Protein AF-A0A4R2S4V6-F1 (afdb_monomer_lite)

pLDDT: mean 78.63, std 19.25, range [40.03, 97.62]

Structure (mmCIF, N/CA/C/O backbone):
data_AF-A0A4R2S4V6-F1
#
_entry.id   AF-A0A4R2S4V6-F1
#
loop_
_atom_site.group_PDB
_atom_site.id
_atom_site.type_symbol
_atom_site.label_atom_id
_atom_site.label_alt_id
_atom_site.label_comp_id
_atom_site.label_asym_id
_atom_site.label_entity_id
_atom_site.label_seq_id
_atom_site.pdbx_PDB_ins_code
_atom_site.Cartn_x
_atom_site.Cartn_y
_atom_site.Cartn_z
_atom_site.occupancy
_atom_site.B_iso_or_equiv
_atom_site.auth_seq_id
_atom_site.auth_comp_id
_atom_site.auth_asym_id
_atom_site.auth_atom_id
_atom_site.pdbx_PDB_model_num
ATOM 1 N N . MET A 1 1 ? 22.751 12.919 -52.515 1.00 43.69 1 MET A N 1
ATOM 2 C CA . MET A 1 1 ? 22.892 11.471 -52.219 1.00 43.69 1 MET A CA 1
ATOM 3 C C . MET A 1 1 ? 23.980 11.348 -51.157 1.00 43.69 1 MET A C 1
ATOM 5 O O . MET A 1 1 ? 25.036 11.900 -51.396 1.00 43.69 1 MET A O 1
ATOM 9 N N . ARG A 1 2 ? 23.818 10.745 -49.978 1.00 40.03 2 ARG A N 1
ATOM 10 C CA . ARG A 1 2 ? 22.856 9.747 -49.501 1.00 40.03 2 ARG A CA 1
ATOM 11 C C . ARG A 1 2 ? 22.482 10.046 -48.043 1.00 40.03 2 ARG A C 1
ATOM 13 O O . ARG A 1 2 ? 23.324 10.470 -47.262 1.00 40.03 2 ARG A O 1
ATOM 20 N N . HIS A 1 3 ? 21.212 9.825 -47.725 1.00 44.31 3 HIS A N 1
ATOM 21 C CA . HIS A 1 3 ? 20.745 9.629 -46.361 1.00 44.31 3 HIS A CA 1
ATOM 22 C C . HIS A 1 3 ? 21.217 8.253 -45.898 1.00 44.31 3 HIS A C 1
ATOM 24 O O . HIS A 1 3 ? 21.015 7.292 -46.635 1.00 44.31 3 HIS A O 1
ATOM 30 N N . ASP A 1 4 ? 21.761 8.156 -44.689 1.00 41.56 4 ASP A N 1
ATOM 31 C CA . ASP A 1 4 ? 21.814 6.888 -43.965 1.00 41.56 4 ASP A CA 1
ATOM 32 C C . ASP A 1 4 ? 21.127 7.077 -42.610 1.00 41.56 4 ASP A C 1
ATOM 34 O O . ASP A 1 4 ? 21.705 7.494 -41.609 1.00 41.56 4 ASP A O 1
ATOM 38 N N . ARG A 1 5 ? 19.807 6.879 -42.641 1.00 48.59 5 ARG A N 1
ATOM 39 C CA . ARG A 1 5 ? 18.986 6.529 -41.483 1.00 48.59 5 ARG A CA 1
ATOM 40 C C . ARG A 1 5 ? 18.820 5.016 -41.551 1.00 48.59 5 ARG A C 1
ATOM 42 O O . ARG A 1 5 ? 18.153 4.567 -42.479 1.00 48.59 5 ARG A O 1
ATOM 49 N N . SER A 1 6 ? 19.359 4.275 -40.588 1.00 43.31 6 SER A N 1
ATOM 50 C CA . SER A 1 6 ? 18.848 2.993 -40.054 1.00 43.31 6 SER A CA 1
ATOM 51 C C . SER A 1 6 ? 19.945 2.369 -39.178 1.00 43.31 6 SER A C 1
ATOM 53 O O . SER A 1 6 ? 21.102 2.402 -39.558 1.00 43.31 6 SER A O 1
ATOM 55 N N . GLY A 1 7 ? 19.700 1.805 -38.002 1.00 40.84 7 GLY A N 1
ATOM 56 C CA . GLY A 1 7 ? 18.443 1.470 -37.359 1.00 40.84 7 GLY A CA 1
ATOM 57 C C . GLY A 1 7 ? 18.525 1.766 -35.869 1.00 40.84 7 GLY A C 1
ATOM 58 O O . GLY A 1 7 ? 19.551 1.590 -35.218 1.00 40.84 7 GLY A O 1
ATOM 59 N N . THR A 1 8 ? 17.416 2.250 -35.331 1.00 45.41 8 THR A N 1
ATOM 60 C CA . THR A 1 8 ? 17.148 2.174 -33.905 1.00 45.41 8 THR A CA 1
ATOM 61 C C . THR A 1 8 ? 16.998 0.690 -33.593 1.00 45.41 8 THR A C 1
ATOM 63 O O . THR A 1 8 ? 15.970 0.101 -33.921 1.00 45.41 8 THR A O 1
ATOM 66 N N . ASP A 1 9 ? 18.032 0.082 -33.013 1.00 42.91 9 ASP A N 1
ATOM 67 C CA . ASP A 1 9 ? 17.920 -1.197 -32.317 1.00 42.91 9 ASP A CA 1
ATOM 68 C C . ASP A 1 9 ? 16.938 -1.002 -31.157 1.00 42.91 9 ASP A C 1
ATOM 70 O O . ASP A 1 9 ? 17.312 -0.726 -30.015 1.00 42.91 9 ASP A O 1
ATOM 74 N N . ALA A 1 10 ? 15.643 -1.087 -31.455 1.00 52.41 10 ALA A N 1
ATOM 75 C CA . ALA A 1 10 ? 14.614 -1.260 -30.452 1.00 52.41 10 ALA A CA 1
ATOM 76 C C . ALA A 1 10 ? 14.791 -2.675 -29.901 1.00 52.41 10 ALA A C 1
ATOM 78 O O . ALA A 1 10 ? 14.142 -3.625 -30.339 1.00 52.41 10 ALA A O 1
ATOM 79 N N . ARG A 1 11 ? 15.738 -2.818 -28.965 1.00 43.62 11 ARG A N 1
ATOM 80 C CA . ARG A 1 11 ? 15.854 -4.005 -28.122 1.00 43.62 11 ARG A CA 1
ATOM 81 C C . ARG A 1 11 ? 14.449 -4.324 -27.605 1.00 43.62 11 ARG A C 1
ATOM 83 O O . ARG A 1 11 ? 13.819 -3.419 -27.049 1.00 43.62 11 ARG A O 1
ATOM 90 N N . PRO A 1 12 ? 13.945 -5.559 -27.774 1.00 45.44 12 PRO A N 1
ATOM 91 C CA . PRO A 1 12 ? 12.689 -5.938 -27.152 1.00 45.44 12 PRO A CA 1
ATOM 92 C C . PRO A 1 12 ? 12.831 -5.663 -25.656 1.00 45.44 12 PRO A C 1
ATOM 94 O O . PRO A 1 12 ? 13.808 -6.102 -25.042 1.00 45.44 12 PRO A O 1
ATOM 97 N N . ALA A 1 13 ? 11.914 -4.864 -25.104 1.00 52.22 13 ALA A N 1
ATOM 98 C CA . ALA A 1 13 ? 11.870 -4.590 -23.678 1.00 52.22 13 ALA A CA 1
ATOM 99 C C . ALA A 1 13 ? 11.815 -5.945 -22.974 1.00 52.22 13 ALA A C 1
ATOM 101 O O . ALA A 1 13 ? 10.834 -6.680 -23.108 1.00 52.22 13 ALA A O 1
ATOM 102 N N . GLN A 1 14 ? 12.913 -6.323 -22.317 1.00 52.53 14 GLN A N 1
ATOM 103 C CA . GLN A 1 14 ? 12.921 -7.538 -21.525 1.00 52.53 14 GLN A CA 1
ATOM 104 C C . GLN A 1 14 ? 11.804 -7.400 -20.485 1.00 52.53 14 GLN A C 1
ATOM 106 O O . GLN A 1 14 ? 11.633 -6.308 -19.936 1.00 52.53 14 GLN A O 1
ATOM 111 N N . PRO A 1 15 ? 11.013 -8.456 -20.235 1.00 55.22 15 PRO A N 1
ATOM 112 C CA . PRO A 1 15 ? 10.033 -8.423 -19.166 1.00 55.22 15 PRO A CA 1
ATOM 113 C C . PRO A 1 15 ? 10.766 -8.027 -17.885 1.00 55.22 15 PRO A C 1
ATOM 115 O O . PRO A 1 15 ? 11.726 -8.687 -17.487 1.00 55.22 15 PRO A O 1
ATOM 118 N N . ASN A 1 16 ? 10.348 -6.913 -17.280 1.00 59.19 16 ASN A N 1
ATOM 119 C CA . ASN A 1 16 ? 10.873 -6.445 -16.005 1.00 59.19 16 ASN A CA 1
ATOM 120 C C . ASN A 1 16 ? 10.388 -7.418 -14.923 1.00 59.19 16 ASN A C 1
ATOM 122 O O . ASN A 1 16 ? 9.477 -7.086 -14.171 1.00 59.19 16 ASN A O 1
ATOM 126 N N . SER A 1 17 ? 10.959 -8.624 -14.855 1.00 60.56 17 SER A N 1
ATOM 127 C CA . SER A 1 17 ? 10.684 -9.600 -13.791 1.00 60.56 17 SER A CA 1
ATOM 128 C C . SER A 1 17 ? 10.812 -8.937 -12.418 1.00 60.56 17 SER A C 1
ATOM 130 O O . SER A 1 17 ? 9.942 -9.073 -11.571 1.00 60.56 17 SER A O 1
ATOM 132 N N . ASN A 1 18 ? 11.796 -8.047 -12.285 1.00 80.69 18 ASN A N 1
ATOM 133 C CA . ASN A 1 18 ? 12.011 -7.223 -11.104 1.00 80.69 18 ASN A CA 1
ATOM 134 C C . ASN A 1 18 ? 10.832 -6.282 -10.755 1.00 80.69 18 ASN A C 1
ATOM 136 O O . ASN A 1 18 ? 10.606 -6.014 -9.583 1.00 80.69 18 ASN A O 1
ATOM 140 N N . LEU A 1 19 ? 10.065 -5.771 -11.729 1.00 86.25 19 LEU A N 1
ATOM 141 C CA . LEU A 1 19 ? 8.921 -4.888 -11.449 1.00 86.25 19 LEU A CA 1
ATOM 142 C C . LEU A 1 19 ? 7.751 -5.669 -10.843 1.00 86.25 19 LEU A C 1
ATOM 144 O O . LEU A 1 19 ? 7.153 -5.209 -9.876 1.00 86.25 19 LEU A O 1
ATOM 148 N N . ALA A 1 20 ? 7.435 -6.839 -11.404 1.00 89.31 20 ALA A N 1
ATOM 149 C CA . ALA A 1 20 ? 6.381 -7.696 -10.867 1.00 89.31 20 ALA A CA 1
ATOM 150 C C . ALA A 1 20 ? 6.722 -8.134 -9.436 1.00 89.31 20 ALA A C 1
ATOM 152 O O . ALA A 1 20 ? 5.904 -7.947 -8.541 1.00 89.31 20 ALA A O 1
ATOM 153 N N . ASP A 1 21 ? 7.964 -8.572 -9.205 1.00 89.88 21 ASP A N 1
ATOM 154 C CA . ASP A 1 21 ? 8.450 -8.952 -7.876 1.00 89.88 21 ASP A CA 1
ATOM 155 C C . ASP A 1 21 ? 8.411 -7.775 -6.879 1.00 89.88 21 ASP A C 1
ATOM 157 O O . ASP A 1 21 ? 8.112 -7.955 -5.699 1.00 89.88 21 ASP A O 1
ATOM 161 N N . GLN A 1 22 ? 8.719 -6.549 -7.327 1.00 88.81 22 GLN A N 1
ATOM 162 C CA . GLN A 1 22 ? 8.630 -5.343 -6.493 1.00 88.81 22 GLN A CA 1
ATOM 163 C C . GLN A 1 22 ? 7.187 -5.028 -6.091 1.00 88.81 22 GLN A C 1
ATOM 165 O O . GLN A 1 22 ? 6.946 -4.700 -4.932 1.00 88.81 22 GLN A O 1
ATOM 170 N N . LEU A 1 23 ? 6.234 -5.156 -7.016 1.00 91.94 23 LEU A N 1
ATOM 171 C CA . LEU A 1 23 ? 4.817 -4.937 -6.729 1.00 91.94 23 LEU A CA 1
ATOM 172 C C . LEU A 1 23 ? 4.234 -6.051 -5.851 1.00 91.94 23 LEU A C 1
ATOM 174 O O . LEU A 1 23 ? 3.479 -5.765 -4.927 1.00 91.94 23 LEU A O 1
ATOM 178 N N . GLU A 1 24 ? 4.616 -7.307 -6.080 1.00 94.19 24 GLU A N 1
ATOM 179 C CA . GLU A 1 24 ? 4.136 -8.453 -5.300 1.00 94.19 24 GLU A CA 1
ATOM 180 C C . GLU A 1 24 ? 4.541 -8.360 -3.821 1.00 94.19 24 GLU A C 1
ATOM 182 O O . GLU A 1 24 ? 3.763 -8.713 -2.933 1.00 94.19 24 GLU A O 1
ATOM 187 N N . ARG A 1 25 ? 5.712 -7.781 -3.525 1.00 91.94 25 ARG A N 1
ATOM 188 C CA . ARG A 1 25 ? 6.150 -7.501 -2.145 1.00 91.94 25 ARG A CA 1
ATOM 189 C C . ARG A 1 25 ? 5.238 -6.527 -1.389 1.00 91.94 25 ARG A C 1
ATOM 191 O O . ARG A 1 25 ? 5.300 -6.490 -0.162 1.00 91.94 25 ARG A O 1
ATOM 198 N N . ILE A 1 26 ? 4.412 -5.742 -2.085 1.00 95.44 26 ILE A N 1
ATOM 199 C CA . ILE A 1 26 ? 3.488 -4.770 -1.477 1.00 95.44 26 ILE A CA 1
ATOM 200 C C . ILE A 1 26 ? 2.189 -5.451 -1.025 1.00 95.44 26 ILE A C 1
ATOM 202 O O . ILE A 1 26 ? 1.574 -4.998 -0.057 1.00 95.44 26 ILE A O 1
ATOM 206 N N . THR A 1 27 ? 1.795 -6.556 -1.669 1.00 94.38 27 THR A N 1
ATOM 207 C CA . THR A 1 27 ? 0.517 -7.250 -1.436 1.00 94.38 27 THR A CA 1
ATOM 208 C C . THR A 1 27 ? 0.219 -7.510 0.047 1.00 94.38 27 THR A C 1
ATOM 210 O O . THR A 1 27 ? -0.854 -7.103 0.489 1.00 94.38 27 THR A O 1
ATOM 213 N N . PRO A 1 28 ? 1.147 -8.040 0.876 1.00 97.56 28 PRO A N 1
ATOM 214 C CA . PRO A 1 28 ? 0.858 -8.287 2.292 1.00 97.56 28 PRO A CA 1
ATOM 215 C C . PRO A 1 28 ? 0.476 -7.026 3.081 1.00 97.56 28 PRO A C 1
ATOM 217 O O . PRO A 1 28 ? -0.386 -7.076 3.954 1.00 97.56 28 PRO A O 1
ATOM 220 N N . ARG A 1 29 ? 1.086 -5.875 2.765 1.00 96.88 29 ARG A N 1
ATOM 221 C CA . ARG A 1 29 ? 0.789 -4.594 3.433 1.00 96.88 29 ARG A CA 1
ATOM 222 C C . ARG A 1 29 ? -0.541 -4.010 2.972 1.00 96.88 29 ARG A C 1
ATOM 224 O O . ARG A 1 29 ? -1.249 -3.389 3.759 1.00 96.88 29 ARG A O 1
ATOM 231 N N . PHE A 1 30 ? -0.889 -4.206 1.703 1.00 97.19 30 PHE A N 1
ATOM 232 C CA . PHE A 1 30 ? -2.200 -3.822 1.185 1.00 97.19 30 PHE A CA 1
ATOM 233 C C . PHE A 1 30 ? -3.325 -4.675 1.791 1.00 97.19 30 PHE A C 1
ATOM 235 O O . PHE A 1 30 ? -4.380 -4.145 2.156 1.00 97.19 30 PHE A O 1
ATOM 242 N N . ASP A 1 31 ? -3.081 -5.974 1.966 1.00 97.38 31 ASP A N 1
ATOM 243 C CA . ASP A 1 31 ? -3.998 -6.878 2.658 1.00 97.38 31 ASP A CA 1
ATOM 244 C C . ASP A 1 31 ? -4.167 -6.477 4.127 1.00 97.38 31 ASP A C 1
ATOM 246 O O . ASP A 1 31 ? -5.299 -6.405 4.608 1.00 97.38 31 ASP A O 1
ATOM 250 N N . GLU A 1 32 ? -3.076 -6.127 4.818 1.00 96.31 32 GLU A N 1
ATOM 251 C CA . GLU A 1 32 ? -3.115 -5.605 6.190 1.00 96.31 32 GLU A CA 1
ATOM 252 C C . GLU A 1 32 ? -3.958 -4.325 6.286 1.00 96.31 32 GLU A C 1
ATOM 254 O O . GLU A 1 32 ? -4.863 -4.245 7.119 1.00 96.31 32 GLU A O 1
ATOM 259 N N . LEU A 1 33 ? -3.718 -3.340 5.409 1.00 96.69 33 LEU A N 1
ATOM 260 C CA . LEU A 1 33 ? -4.509 -2.106 5.349 1.00 96.69 33 LEU A CA 1
ATOM 261 C C . LEU A 1 33 ? -6.001 -2.420 5.174 1.00 96.69 33 LEU A C 1
ATOM 263 O O . LEU A 1 33 ? -6.845 -1.887 5.896 1.00 96.69 33 LEU A O 1
ATOM 267 N N . THR A 1 34 ? -6.325 -3.314 4.239 1.00 96.50 34 THR A N 1
ATOM 268 C CA . THR A 1 34 ? -7.706 -3.711 3.945 1.00 96.50 34 THR A CA 1
ATOM 269 C C . THR A 1 34 ? -8.341 -4.438 5.129 1.00 96.50 34 THR A C 1
ATOM 271 O O . THR A 1 34 ? -9.502 -4.192 5.457 1.00 96.50 34 THR A O 1
ATOM 274 N N . GLN A 1 35 ? -7.597 -5.325 5.791 1.00 96.44 35 GLN A N 1
ATOM 275 C CA . GLN A 1 35 ? -8.060 -6.039 6.974 1.00 96.44 35 GLN A CA 1
ATOM 276 C C . GLN A 1 35 ? -8.350 -5.067 8.117 1.00 96.44 35 GLN A C 1
ATOM 278 O O . GLN A 1 35 ? -9.435 -5.128 8.691 1.00 96.44 35 GLN A O 1
ATOM 283 N N . ARG A 1 36 ? -7.429 -4.144 8.414 1.00 94.44 36 ARG A N 1
ATOM 284 C CA . ARG A 1 36 ? -7.617 -3.138 9.467 1.00 94.44 36 ARG A CA 1
ATOM 285 C C . ARG A 1 36 ? -8.798 -2.218 9.161 1.00 94.44 36 ARG A C 1
ATOM 287 O O . ARG A 1 36 ? -9.633 -2.010 10.030 1.00 94.44 36 ARG A O 1
ATOM 294 N N . ALA A 1 37 ? -8.939 -1.756 7.918 1.00 93.44 37 ALA A N 1
ATOM 295 C CA . ALA A 1 37 ? -10.080 -0.936 7.507 1.00 93.44 37 ALA A CA 1
ATOM 296 C C . ALA A 1 37 ? -11.430 -1.670 7.651 1.00 93.44 37 ALA A C 1
ATOM 298 O O . ALA A 1 37 ? -12.439 -1.051 7.983 1.00 93.44 37 ALA A O 1
ATOM 299 N N . ARG A 1 38 ? -11.465 -2.994 7.436 1.00 95.44 38 ARG A N 1
ATOM 300 C CA . ARG A 1 38 ? -12.675 -3.819 7.620 1.00 95.44 38 ARG A CA 1
ATOM 301 C C . ARG A 1 38 ? -13.069 -4.022 9.079 1.00 95.44 38 ARG A C 1
ATOM 303 O O . ARG A 1 38 ? -14.245 -4.258 9.336 1.00 95.44 38 ARG A O 1
ATOM 310 N N . LEU A 1 39 ? -12.116 -3.969 10.008 1.00 93.38 39 LEU A N 1
ATOM 311 C CA . LEU A 1 39 ? -12.394 -4.126 11.439 1.00 93.38 39 LEU A CA 1
ATOM 312 C C . LEU A 1 39 ? -13.140 -2.923 12.033 1.00 93.38 39 LEU A C 1
ATOM 314 O O . LEU A 1 39 ? -13.690 -3.045 13.123 1.00 93.38 39 LEU A O 1
ATOM 318 N N . GLY A 1 40 ? -13.230 -1.817 11.292 1.00 84.19 40 GLY A N 1
ATOM 319 C CA . GLY A 1 40 ? -13.854 -0.582 11.745 1.00 84.19 40 GLY A CA 1
ATOM 320 C C . GLY A 1 40 ? -12.820 0.422 12.242 1.00 84.19 40 GLY A C 1
ATOM 321 O O . GLY A 1 40 ? -11.682 0.075 12.550 1.00 84.19 40 GLY A O 1
ATOM 322 N N . ILE A 1 41 ? -13.223 1.690 12.249 1.00 89.06 41 ILE A N 1
ATOM 323 C CA . ILE A 1 41 ? -12.408 2.815 12.705 1.00 89.06 41 ILE A CA 1
ATOM 324 C C . ILE A 1 41 ? -13.143 3.433 13.886 1.00 89.06 41 ILE A C 1
ATOM 326 O O . ILE A 1 41 ? -14.212 4.018 13.707 1.00 89.06 41 ILE A O 1
ATOM 330 N N . ASP A 1 42 ? -12.558 3.312 15.072 1.00 89.19 42 ASP A N 1
ATOM 331 C CA . ASP A 1 42 ? -13.186 3.736 16.326 1.00 89.19 42 ASP A CA 1
ATOM 332 C C . ASP A 1 42 ? -12.642 5.083 16.830 1.00 89.19 42 ASP A C 1
ATOM 334 O O . ASP A 1 42 ? -13.172 5.659 17.782 1.00 89.19 42 ASP A O 1
ATOM 338 N N . SER A 1 43 ? -11.582 5.611 16.204 1.00 92.75 43 SER A N 1
ATOM 339 C CA . SER A 1 43 ? -10.980 6.895 16.575 1.00 92.75 43 SER A CA 1
ATOM 340 C C . SER A 1 43 ? -10.338 7.635 15.398 1.00 92.75 43 SER A C 1
ATOM 342 O O . SER A 1 43 ? -10.003 7.054 14.365 1.00 92.75 43 SER A O 1
ATOM 344 N N . ALA A 1 44 ? -10.131 8.943 15.579 1.00 93.50 44 ALA A N 1
ATOM 345 C CA . ALA A 1 44 ? -9.395 9.773 14.625 1.00 93.50 44 ALA A CA 1
ATOM 346 C C . ALA A 1 44 ? -7.925 9.339 14.491 1.00 93.50 44 ALA A C 1
ATOM 348 O O . ALA A 1 44 ? -7.381 9.366 13.393 1.00 93.50 44 ALA A O 1
ATOM 349 N N . ASP A 1 45 ? -7.302 8.881 15.579 1.00 94.81 45 ASP A N 1
ATOM 350 C CA . ASP A 1 45 ? -5.920 8.389 15.549 1.00 94.81 45 ASP A CA 1
ATOM 351 C C . ASP A 1 45 ? -5.802 7.121 14.697 1.00 94.81 45 ASP A C 1
ATOM 353 O O . ASP A 1 45 ? -4.926 7.032 13.842 1.00 94.81 45 ASP A O 1
ATOM 357 N N . GLN A 1 46 ? -6.746 6.183 14.838 1.00 92.81 46 GLN A N 1
ATOM 358 C CA . GLN A 1 46 ? -6.795 4.988 13.991 1.00 92.81 46 GLN A CA 1
ATOM 359 C C . GLN A 1 46 ? -7.004 5.341 12.516 1.00 92.81 46 GLN A C 1
ATOM 361 O O . GLN A 1 46 ? -6.410 4.710 11.642 1.00 92.81 46 GLN A O 1
ATOM 366 N N . TYR A 1 47 ? -7.830 6.352 12.229 1.00 93.81 47 TYR A N 1
ATOM 367 C CA . TYR A 1 47 ? -8.004 6.849 10.867 1.00 93.81 47 TYR A CA 1
ATOM 368 C C . TYR A 1 47 ? -6.682 7.384 10.297 1.00 93.81 47 TYR A C 1
ATOM 370 O O . TYR A 1 47 ? -6.294 7.002 9.194 1.00 93.81 47 TYR A O 1
ATOM 378 N N . ASN A 1 48 ? -5.969 8.212 11.066 1.00 95.56 48 ASN A N 1
ATOM 379 C CA . ASN A 1 48 ? -4.686 8.786 10.660 1.00 95.56 48 ASN A CA 1
ATOM 380 C C . ASN A 1 48 ? -3.628 7.700 10.425 1.00 95.56 48 ASN A C 1
ATOM 382 O O . ASN A 1 48 ? -2.932 7.739 9.417 1.00 95.56 48 ASN A O 1
ATOM 386 N N . GLU A 1 49 ? -3.545 6.688 11.291 1.00 94.94 49 GLU A N 1
ATOM 387 C CA . GLU A 1 49 ? -2.629 5.557 11.097 1.00 94.94 49 GLU A CA 1
ATOM 388 C C . GLU A 1 49 ? -2.913 4.784 9.799 1.00 94.94 49 GLU A C 1
ATOM 390 O O . GLU A 1 49 ? -1.986 4.380 9.091 1.00 94.94 49 GLU A O 1
ATOM 395 N N . LEU A 1 50 ? -4.192 4.566 9.469 1.00 96.25 50 LEU A N 1
ATOM 396 C CA . LEU A 1 50 ? -4.581 3.916 8.214 1.00 96.25 50 LEU A CA 1
ATOM 397 C C . LEU A 1 50 ? -4.248 4.786 7.003 1.00 96.25 50 LEU A C 1
ATOM 399 O O . LEU A 1 50 ? -3.797 4.264 5.981 1.00 96.25 50 LEU A O 1
ATOM 403 N N . GLU A 1 51 ? -4.443 6.099 7.115 1.00 97.00 51 GLU A N 1
ATOM 404 C CA . GLU A 1 51 ? -4.058 7.046 6.075 1.00 97.00 51 GLU A CA 1
ATOM 405 C C . GLU A 1 51 ? -2.540 7.038 5.850 1.00 97.00 51 GLU A C 1
ATOM 407 O O . GLU A 1 51 ? -2.092 6.896 4.711 1.00 97.00 51 GLU A O 1
ATOM 412 N N . GLU A 1 52 ? -1.736 7.116 6.910 1.00 96.75 52 GLU A N 1
ATOM 413 C CA . GLU A 1 52 ? -0.273 7.050 6.827 1.00 96.75 52 GLU A CA 1
ATOM 414 C C . GLU A 1 52 ? 0.199 5.737 6.187 1.00 96.75 52 GLU A C 1
ATOM 416 O O . GLU A 1 52 ? 1.057 5.742 5.294 1.00 96.75 52 GLU A O 1
ATOM 421 N N . LEU A 1 53 ? -0.407 4.608 6.572 1.00 96.31 53 LEU A N 1
ATOM 422 C CA . LEU A 1 53 ? -0.136 3.306 5.964 1.00 96.31 53 LEU A CA 1
AT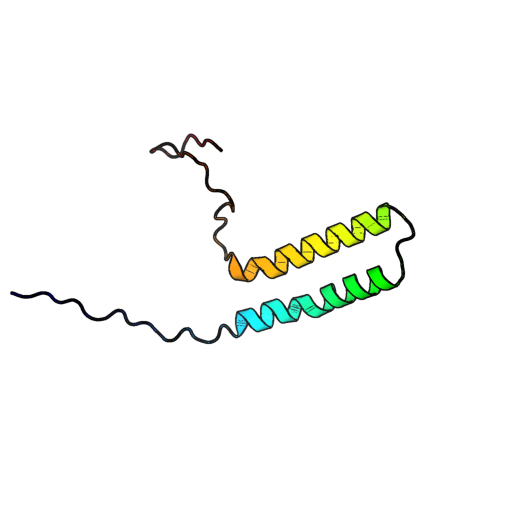OM 423 C C . LEU A 1 53 ? -0.468 3.305 4.462 1.00 96.31 53 LEU A C 1
ATOM 425 O O . LEU A 1 53 ? 0.347 2.854 3.649 1.00 96.31 53 LEU A O 1
ATOM 429 N N . ALA A 1 54 ? -1.627 3.846 4.076 1.00 97.62 54 ALA A N 1
ATOM 430 C CA . ALA A 1 54 ? -2.053 3.945 2.681 1.00 97.62 54 ALA A CA 1
ATOM 431 C C . ALA A 1 54 ? -1.127 4.847 1.847 1.00 97.62 54 ALA A C 1
ATOM 433 O O . ALA A 1 54 ? -0.783 4.511 0.707 1.00 97.62 54 ALA A O 1
ATOM 434 N N . GLN A 1 55 ? -0.674 5.968 2.409 1.00 97.19 55 GLN A N 1
ATOM 435 C CA . GLN A 1 55 ? 0.289 6.862 1.766 1.00 97.19 55 GLN A CA 1
ATOM 436 C C . GLN A 1 55 ? 1.650 6.178 1.570 1.00 97.19 55 GLN A C 1
ATOM 438 O O . GLN A 1 55 ? 2.261 6.320 0.507 1.00 97.19 55 GLN A O 1
ATOM 443 N N . GLY A 1 56 ? 2.112 5.408 2.562 1.00 95.38 56 GLY A N 1
ATOM 444 C CA . GLY A 1 56 ? 3.330 4.602 2.468 1.00 95.38 56 GLY A CA 1
ATOM 445 C C . GLY A 1 56 ? 3.247 3.560 1.352 1.00 95.38 56 GLY A C 1
ATOM 446 O O . GLY A 1 56 ? 4.104 3.529 0.476 1.00 95.38 56 GLY A O 1
ATOM 447 N N . ILE A 1 57 ? 2.164 2.779 1.314 1.00 96.19 57 ILE A N 1
ATOM 448 C CA . ILE A 1 57 ? 1.907 1.803 0.241 1.00 96.19 57 ILE A CA 1
ATOM 449 C C . ILE A 1 57 ? 1.879 2.491 -1.130 1.00 96.19 57 ILE A C 1
ATOM 451 O O . ILE A 1 57 ? 2.509 2.026 -2.076 1.00 96.19 57 ILE A O 1
ATOM 455 N N . SER A 1 58 ? 1.203 3.636 -1.237 1.00 94.88 58 SER A N 1
ATOM 456 C CA . SER A 1 58 ? 1.133 4.402 -2.486 1.00 94.88 58 SER A CA 1
ATOM 457 C C . SER A 1 58 ? 2.511 4.872 -2.957 1.00 94.88 58 SER A C 1
ATOM 459 O O . SER A 1 58 ? 2.789 4.875 -4.156 1.00 94.88 58 SER A O 1
ATOM 461 N N . ARG A 1 59 ? 3.391 5.268 -2.031 1.00 91.81 59 ARG A N 1
ATOM 462 C CA . ARG A 1 59 ? 4.774 5.645 -2.345 1.00 91.81 59 ARG A CA 1
ATOM 463 C C . ARG A 1 59 ? 5.545 4.464 -2.927 1.00 91.81 59 ARG A C 1
ATOM 465 O O . ARG A 1 59 ? 6.175 4.633 -3.969 1.00 91.81 59 ARG A O 1
ATOM 472 N N . ASP A 1 60 ? 5.431 3.301 -2.302 1.00 91.06 60 ASP A N 1
ATOM 473 C CA . ASP A 1 60 ? 6.165 2.096 -2.690 1.0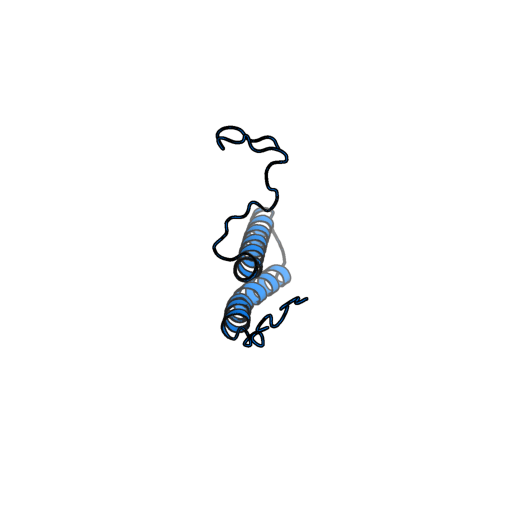0 91.06 60 ASP A CA 1
ATOM 474 C C . ASP A 1 60 ? 5.649 1.520 -4.018 1.00 91.06 60 ASP A C 1
ATOM 476 O O . ASP A 1 60 ? 6.432 1.047 -4.833 1.00 91.06 60 ASP A O 1
ATOM 480 N N . ILE A 1 61 ? 4.348 1.650 -4.310 1.00 92.12 61 ILE A N 1
ATOM 481 C CA . ILE A 1 61 ? 3.783 1.313 -5.630 1.00 92.12 61 ILE A CA 1
ATOM 482 C C . ILE A 1 61 ? 4.405 2.187 -6.722 1.00 92.12 61 ILE A C 1
ATOM 484 O O . ILE A 1 61 ? 4.625 1.728 -7.839 1.00 92.12 61 ILE A O 1
ATOM 488 N N . LEU A 1 62 ? 4.662 3.462 -6.423 1.00 89.38 62 LEU A N 1
ATOM 489 C CA . LEU A 1 62 ? 5.140 4.437 -7.400 1.00 89.38 62 LEU A CA 1
ATOM 490 C C . LEU A 1 62 ? 6.666 4.446 -7.553 1.00 89.38 62 LEU A C 1
ATOM 492 O O . LEU A 1 62 ? 7.158 4.881 -8.596 1.00 89.38 62 LEU A O 1
ATOM 496 N N . GLU A 1 63 ? 7.413 3.989 -6.550 1.00 86.00 63 GLU A N 1
ATOM 497 C CA . GLU A 1 63 ? 8.881 3.958 -6.545 1.00 86.00 63 GLU A CA 1
ATOM 498 C C . GLU A 1 63 ? 9.484 3.234 -7.772 1.00 86.0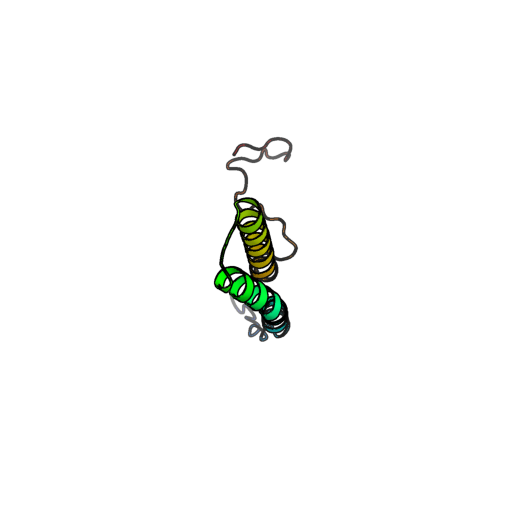0 63 GLU A C 1
ATOM 500 O O . GLU A 1 63 ? 10.302 3.856 -8.464 1.00 86.00 63 GLU A O 1
ATOM 505 N N . PRO A 1 64 ? 9.035 2.018 -8.155 1.00 84.44 64 PRO A N 1
ATOM 506 C CA . PRO A 1 64 ? 9.553 1.304 -9.324 1.00 84.44 64 PRO A CA 1
ATOM 507 C C . PRO A 1 64 ? 9.414 2.077 -10.643 1.00 84.44 64 PRO A C 1
ATOM 509 O O . PRO A 1 64 ? 10.230 1.925 -11.551 1.00 84.44 64 PRO A O 1
ATOM 512 N N . PHE A 1 65 ? 8.382 2.919 -10.758 1.00 83.44 65 PHE A N 1
ATOM 513 C CA . PHE A 1 65 ? 8.092 3.702 -11.963 1.00 83.44 65 PHE A CA 1
ATOM 514 C C . PHE A 1 65 ? 8.846 5.031 -12.011 1.00 83.44 65 PHE A C 1
ATOM 516 O O . PHE A 1 65 ? 9.045 5.592 -13.088 1.00 83.44 65 PHE A O 1
ATOM 523 N N . ARG A 1 66 ? 9.235 5.564 -10.848 1.00 76.75 66 ARG A N 1
ATOM 524 C CA . ARG A 1 66 ? 9.923 6.856 -10.731 1.00 76.75 66 ARG A CA 1
ATOM 525 C C . ARG A 1 66 ? 11.442 6.715 -10.859 1.00 76.75 66 ARG A C 1
ATOM 527 O O . ARG A 1 66 ? 12.097 7.660 -11.291 1.00 76.75 66 ARG A O 1
ATOM 534 N N . GLY A 1 67 ? 11.989 5.535 -10.553 1.00 63.38 67 GLY A N 1
ATOM 535 C CA . GLY A 1 67 ? 13.431 5.275 -10.566 1.00 63.38 67 GLY A CA 1
ATOM 536 C C . GLY A 1 67 ? 14.205 6.145 -9.561 1.00 63.38 67 GLY A C 1
ATOM 537 O O . GLY A 1 67 ? 13.629 6.910 -8.794 1.00 63.38 67 GLY A O 1
ATOM 538 N N . THR A 1 68 ? 15.543 6.082 -9.583 1.00 54.44 68 THR A N 1
ATOM 539 C CA . THR A 1 68 ? 16.431 6.912 -8.729 1.00 54.44 68 THR A CA 1
ATOM 540 C C . THR A 1 68 ? 16.456 8.390 -9.135 1.00 54.44 68 THR A C 1
ATOM 542 O O . THR A 1 68 ? 17.126 9.212 -8.510 1.00 54.44 68 THR A O 1
ATOM 545 N N . THR A 1 69 ? 15.762 8.754 -10.213 1.00 50.03 69 THR A N 1
ATOM 546 C CA . THR A 1 69 ? 15.656 10.149 -10.616 1.00 50.03 69 THR A CA 1
ATOM 547 C C . THR A 1 69 ? 14.562 10.789 -9.782 1.00 50.03 69 THR A C 1
ATOM 549 O O . THR A 1 69 ? 13.379 10.698 -10.091 1.00 50.03 69 THR A O 1
ATOM 552 N N . GLY A 1 70 ? 14.985 11.509 -8.743 1.00 50.09 70 GLY A N 1
ATOM 553 C CA . GLY A 1 70 ? 14.212 12.562 -8.088 1.00 50.09 70 GLY A CA 1
ATOM 554 C C . GLY A 1 70 ? 13.876 13.701 -9.057 1.00 50.09 70 GLY A C 1
ATOM 555 O O . GLY A 1 70 ? 14.169 14.863 -8.793 1.00 50.09 70 GLY A O 1
ATOM 556 N N . ARG A 1 71 ? 13.285 13.388 -10.216 1.00 51.84 71 ARG A N 1
ATOM 557 C CA . ARG A 1 71 ? 12.655 14.374 -11.074 1.00 51.84 71 ARG A CA 1
ATOM 558 C C . ARG A 1 71 ? 11.429 14.817 -10.302 1.00 51.84 71 ARG A C 1
ATOM 560 O O . ARG A 1 71 ? 10.449 14.079 -10.215 1.00 51.84 71 ARG A O 1
ATOM 567 N N . ALA A 1 72 ? 11.536 15.986 -9.674 1.00 54.31 72 ALA A N 1
ATOM 568 C CA . ALA A 1 72 ? 10.420 16.626 -9.005 1.00 54.31 72 ALA A CA 1
ATOM 569 C C . ALA A 1 72 ? 9.184 16.487 -9.901 1.00 54.31 72 ALA A C 1
ATOM 571 O O . ALA A 1 72 ? 9.234 16.836 -11.083 1.00 54.31 72 ALA A O 1
ATOM 572 N N . ALA A 1 73 ? 8.093 15.948 -9.348 1.00 57.78 73 ALA A N 1
ATOM 573 C CA . ALA A 1 73 ? 6.840 15.740 -10.080 1.00 57.78 73 ALA A CA 1
ATOM 574 C C . ALA A 1 73 ? 6.333 17.038 -10.742 1.00 57.78 73 ALA A C 1
ATOM 576 O O . ALA A 1 73 ? 5.543 16.999 -11.681 1.00 57.78 73 ALA A O 1
ATOM 577 N N . ARG A 1 74 ? 6.829 18.186 -10.266 1.00 60.66 74 ARG A N 1
ATOM 578 C CA . ARG A 1 74 ? 6.730 19.501 -10.887 1.00 60.66 74 ARG A CA 1
ATOM 579 C C . ARG A 1 74 ? 8.136 20.094 -11.011 1.00 60.66 74 ARG A C 1
ATOM 581 O O . ARG A 1 74 ? 8.661 20.563 -10.001 1.00 60.66 74 ARG A O 1
ATOM 588 N N . PRO A 1 75 ? 8.785 20.047 -12.185 1.00 63.44 75 PRO A N 1
ATOM 589 C CA . PRO A 1 75 ? 9.971 20.864 -12.393 1.00 63.44 75 PRO A CA 1
ATOM 590 C C . PRO A 1 75 ? 9.578 22.348 -12.250 1.00 63.44 75 PRO A C 1
ATOM 592 O O . PRO A 1 75 ? 8.456 22.698 -12.627 1.00 63.44 75 PRO A O 1
ATOM 595 N N . PRO A 1 76 ? 10.459 23.211 -11.712 1.00 76.50 76 PRO A N 1
ATOM 596 C CA . PRO A 1 76 ? 10.228 24.652 -11.681 1.00 76.50 76 PRO A CA 1
ATOM 597 C C . PRO A 1 76 ? 9.821 25.165 -13.069 1.00 76.50 76 PRO A C 1
ATOM 599 O O . PRO A 1 76 ? 10.409 24.746 -14.070 1.00 76.50 76 PRO A O 1
ATOM 602 N N . LEU A 1 77 ? 8.854 26.086 -13.133 1.00 80.94 77 LEU A N 1
ATOM 603 C CA . LEU A 1 77 ? 8.458 26.757 -14.379 1.00 80.94 77 LEU A CA 1
ATOM 604 C C . LEU A 1 77 ? 9.641 27.484 -15.027 1.00 80.94 77 LEU A C 1
ATOM 606 O O . LEU A 1 77 ? 9.702 27.627 -16.246 1.00 80.94 77 LEU A O 1
ATOM 610 N N . TYR A 1 78 ? 10.588 27.931 -14.201 1.00 81.50 78 TYR A N 1
ATOM 611 C CA . TYR A 1 78 ? 11.817 28.570 -14.637 1.00 81.50 78 TYR A CA 1
ATOM 612 C C . TYR A 1 78 ? 12.998 28.125 -13.776 1.00 81.50 78 TYR A C 1
ATOM 614 O O . TYR A 1 78 ? 12.906 28.105 -12.548 1.00 81.50 78 TYR A O 1
ATOM 622 N N . LEU A 1 79 ? 14.118 27.840 -14.437 1.00 85.94 79 LEU A N 1
ATOM 623 C CA . LEU A 1 79 ? 15.446 27.677 -13.853 1.00 85.94 79 LEU A CA 1
ATOM 624 C C . LEU A 1 79 ? 16.386 28.658 -14.555 1.00 85.94 79 LEU A C 1
ATOM 626 O O . LEU A 1 79 ? 16.376 28.748 -15.785 1.00 85.94 79 LEU A O 1
ATOM 630 N N . SER A 1 80 ? 17.187 29.400 -13.791 1.00 86.81 80 SER A N 1
ATOM 631 C CA . SER A 1 80 ? 18.221 30.252 -14.379 1.00 86.81 80 SER A CA 1
ATOM 632 C C . SER A 1 80 ? 19.294 29.411 -15.076 1.00 86.81 80 SER A C 1
ATOM 634 O O . SER A 1 80 ? 19.534 28.261 -14.713 1.00 86.81 80 SER A O 1
ATOM 636 N N . ALA A 1 81 ? 19.961 29.986 -16.079 1.00 82.56 81 ALA A N 1
ATOM 637 C CA . ALA A 1 81 ? 20.979 29.280 -16.864 1.00 82.56 81 ALA A CA 1
ATOM 638 C C . ALA A 1 81 ? 22.184 28.799 -16.028 1.00 82.56 81 ALA A C 1
ATOM 640 O O . ALA A 1 81 ? 22.848 27.839 -16.402 1.00 82.56 81 ALA A O 1
ATOM 641 N N . ASP A 1 82 ? 22.450 29.451 -14.895 1.00 84.81 82 ASP A N 1
ATOM 642 C CA . ASP A 1 82 ? 23.473 29.084 -13.909 1.00 84.81 82 ASP A CA 1
ATOM 643 C C . ASP A 1 82 ? 22.951 28.131 -12.811 1.00 84.81 82 ASP A C 1
ATOM 645 O O . ASP A 1 82 ? 23.702 27.745 -11.920 1.00 84.81 82 ASP A O 1
ATOM 649 N N . GLY A 1 83 ? 21.665 27.764 -12.846 1.00 79.19 83 GLY A N 1
ATOM 650 C CA . GLY A 1 83 ? 21.022 26.859 -11.892 1.00 79.19 83 GLY A CA 1
ATOM 651 C C . GLY A 1 83 ? 20.799 27.430 -10.488 1.00 79.19 83 GLY A C 1
ATOM 652 O O . GLY A 1 83 ? 20.346 26.701 -9.609 1.00 79.19 83 GLY A O 1
ATOM 653 N N . THR A 1 84 ? 21.095 28.711 -10.246 1.00 87.19 84 THR A N 1
ATOM 654 C CA . THR A 1 84 ? 21.043 29.306 -8.897 1.00 87.19 84 THR A CA 1
ATOM 655 C C . THR A 1 84 ? 19.654 29.799 -8.483 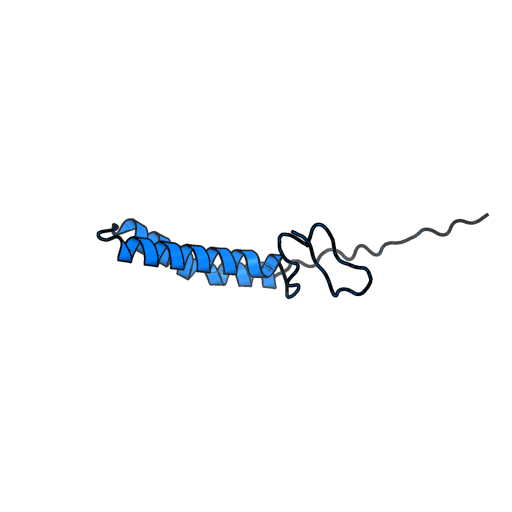1.00 87.19 84 THR A C 1
ATOM 657 O O . THR A 1 84 ? 19.421 30.059 -7.302 1.00 87.19 84 THR A O 1
ATOM 660 N N . LYS A 1 85 ? 18.716 29.935 -9.429 1.00 77.38 85 LYS A N 1
ATOM 661 C CA . LYS A 1 85 ? 17.358 30.440 -9.186 1.00 77.38 85 LYS A CA 1
ATOM 662 C C . LYS A 1 85 ? 16.312 29.518 -9.796 1.00 77.38 85 LYS A C 1
ATOM 664 O O . LYS A 1 85 ? 16.461 29.073 -10.933 1.00 77.38 85 LYS A O 1
ATOM 669 N N . ALA A 1 86 ? 15.224 29.311 -9.060 1.00 84.25 86 ALA A N 1
ATOM 670 C CA . ALA A 1 86 ? 14.056 28.555 -9.496 1.00 84.25 86 ALA A CA 1
ATOM 671 C C . ALA A 1 86 ? 12.756 29.314 -9.170 1.00 84.25 86 ALA A C 1
ATOM 673 O O . ALA A 1 86 ? 12.680 29.987 -8.141 1.00 84.25 86 ALA A O 1
ATOM 674 N N . CYS A 1 87 ? 11.748 29.202 -10.039 1.00 74.00 87 CYS A N 1
ATOM 675 C CA . CYS A 1 87 ? 10.391 29.734 -9.842 1.00 74.00 87 CYS A CA 1
ATOM 676 C C . CYS A 1 87 ? 9.351 28.621 -10.070 1.00 74.00 87 CYS A C 1
ATOM 678 O O . CYS A 1 87 ? 9.546 27.803 -10.971 1.00 74.00 87 CYS A O 1
ATOM 680 N N . TRP A 1 88 ? 8.281 28.585 -9.269 1.00 83.00 88 TRP A N 1
ATOM 681 C CA . TRP A 1 88 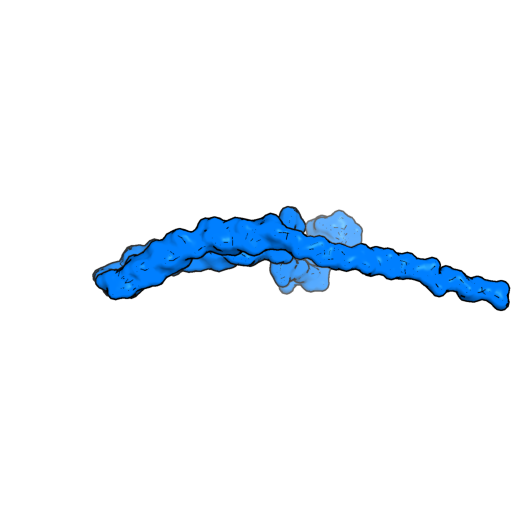? 7.320 27.473 -9.173 1.00 83.00 88 TRP A CA 1
ATOM 682 C C . TRP A 1 88 ? 5.955 27.796 -9.767 1.00 83.00 88 TRP A C 1
ATOM 684 O O . TRP A 1 88 ? 5.509 28.954 -9.615 1.00 83.00 88 TRP A O 1
#

Sequence (88 aa):
MRHDRSGTDARPAQPNSNLADQLERITPRFDELTQRARLGIDSADQYNELEELAQGISRDILEPFRGTTGRAARPPLYLSADGTKACW

Foldseek 3Di:
DDDDDDDDPPPPPDPPPVLVVQLVVLVVLVVVLVVLVVVDDPDPVSVVVSVVSVVVSVCSNCDVVCDPPPPPPDAFPDADPVRPDGHD

Radius of gyration: 21.9 Å; chains: 1; bounding box: 37×40×69 Å

Secondary structure (DSSP, 8-state):
----------------HHHHHHHHTTHHHH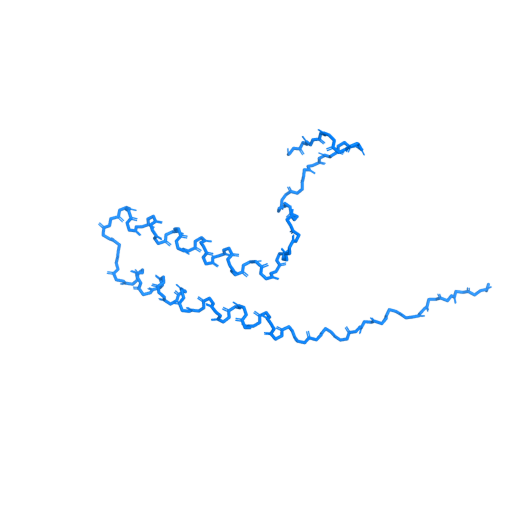HHHHHHHHT---SHHHHHHHHHHHHHHHHHHHHHHHTT----SS--SEE-TTS--EE-